Protein AF-A0A3D9AR03-F1 (afdb_monomer_lite)

Foldseek 3Di:
DAAPPPRDDDDCDPVNLCCCCPPVVDDSPDDDNHHPVVVVVVVVVVVLVVLCVVQVVDDLQPGDLVSLVSQLVSCVVVVVVVSNVVSVVSSVVVVD

pLDDT: mean 94.58, std 3.12, range [71.94, 96.94]

Structure (mmCIF, N/CA/C/O backbone):
data_AF-A0A3D9AR03-F1
#
_entry.id   AF-A0A3D9AR03-F1
#
loop_
_atom_site.group_PDB
_atom_site.id
_atom_site.type_symbol
_atom_site.label_atom_id
_atom_site.label_alt_id
_atom_site.label_comp_id
_atom_site.label_asym_id
_atom_site.label_entity_id
_atom_site.label_seq_id
_atom_site.pdbx_PDB_ins_code
_atom_site.Cartn_x
_atom_site.Cartn_y
_atom_site.Cartn_z
_atom_site.occupancy
_atom_site.B_iso_or_equiv
_atom_site.auth_seq_id
_atom_site.auth_comp_id
_atom_site.auth_asym_id
_atom_site.auth_atom_id
_atom_site.pdbx_PDB_model_num
ATOM 1 N N . MET A 1 1 ? 10.650 -2.900 -23.661 1.00 88.06 1 MET A N 1
ATOM 2 C CA . MET A 1 1 ? 10.616 -3.982 -22.627 1.00 88.06 1 MET A CA 1
ATOM 3 C C . MET A 1 1 ? 9.183 -4.133 -22.136 1.00 88.06 1 MET A C 1
ATOM 5 O O . MET A 1 1 ? 8.531 -3.114 -21.992 1.00 88.06 1 MET A O 1
ATOM 9 N N . ASN A 1 2 ? 8.681 -5.332 -21.821 1.00 95.44 2 ASN A N 1
ATOM 10 C CA . ASN A 1 2 ? 7.274 -5.493 -21.408 1.00 95.44 2 ASN A CA 1
ATOM 11 C C . ASN A 1 2 ? 7.113 -5.643 -19.893 1.00 95.44 2 ASN A C 1
ATOM 13 O O . ASN A 1 2 ? 7.793 -6.447 -19.254 1.00 95.44 2 ASN A O 1
ATOM 17 N N . CYS A 1 3 ? 6.199 -4.868 -19.304 1.00 96.94 3 CYS A N 1
ATOM 18 C CA . CYS A 1 3 ? 5.908 -4.927 -17.873 1.00 96.94 3 CYS A CA 1
ATOM 19 C C . CYS A 1 3 ? 5.223 -6.250 -17.511 1.00 96.94 3 CYS A C 1
ATOM 21 O O . CYS A 1 3 ? 4.171 -6.575 -18.056 1.00 96.94 3 CYS A O 1
ATOM 23 N N . LYS A 1 4 ? 5.736 -6.988 -16.517 1.00 96.62 4 LYS A N 1
ATOM 24 C CA . LYS A 1 4 ? 5.110 -8.257 -16.103 1.00 96.62 4 LYS A CA 1
ATOM 25 C C . LYS A 1 4 ? 3.692 -8.103 -15.521 1.00 96.62 4 LYS A C 1
ATOM 27 O O . LYS A 1 4 ? 2.917 -9.045 -15.673 1.00 96.62 4 LYS A O 1
ATOM 32 N N . LYS A 1 5 ? 3.367 -6.945 -14.913 1.00 95.38 5 LYS A N 1
ATOM 33 C CA . LYS A 1 5 ? 2.064 -6.637 -14.269 1.00 95.38 5 LYS A CA 1
ATOM 34 C C . LYS A 1 5 ? 1.037 -6.179 -15.311 1.00 95.38 5 LYS A C 1
ATOM 36 O O . LYS A 1 5 ? 0.108 -6.912 -15.607 1.00 95.38 5 LYS A O 1
ATOM 41 N N . CYS A 1 6 ? 1.243 -5.011 -15.923 1.00 96.38 6 CYS A N 1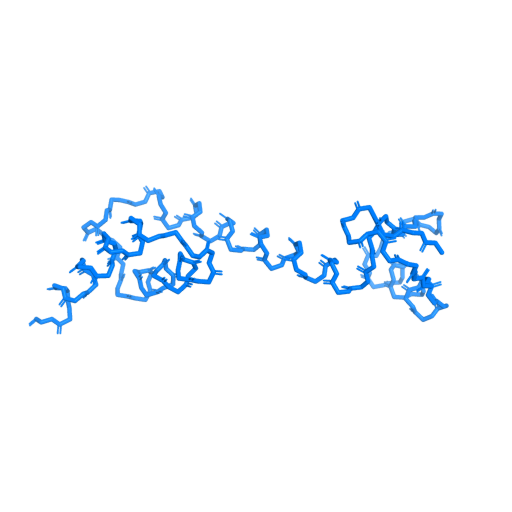
ATOM 42 C CA . CYS A 1 6 ? 0.266 -4.413 -16.842 1.00 96.38 6 CYS A CA 1
ATOM 43 C C . CYS A 1 6 ? 0.446 -4.785 -18.323 1.00 96.38 6 CYS A C 1
ATOM 45 O O . CYS A 1 6 ? -0.307 -4.294 -19.155 1.00 96.38 6 CYS A O 1
ATOM 47 N N . LYS A 1 7 ? 1.463 -5.589 -18.671 1.00 96.75 7 LYS A N 1
ATOM 48 C CA . LYS A 1 7 ? 1.797 -6.038 -20.041 1.00 96.75 7 LYS A CA 1
ATOM 49 C C . LYS A 1 7 ? 2.144 -4.939 -21.052 1.00 96.75 7 LYS A C 1
ATOM 51 O O . LYS A 1 7 ? 2.558 -5.263 -22.157 1.00 96.75 7 LYS A O 1
ATOM 56 N N . LYS A 1 8 ? 2.066 -3.663 -20.666 1.00 96.50 8 LYS A N 1
ATOM 57 C CA . LYS A 1 8 ? 2.464 -2.529 -21.505 1.00 96.50 8 LYS A CA 1
ATOM 58 C C . LYS A 1 8 ? 3.970 -2.515 -21.741 1.00 96.50 8 LYS A C 1
ATOM 60 O O . LYS A 1 8 ? 4.756 -2.846 -20.840 1.00 96.50 8 LYS A O 1
ATOM 65 N N . GLU A 1 9 ? 4.350 -2.077 -22.933 1.00 96.69 9 GLU A N 1
ATOM 66 C CA . GLU A 1 9 ? 5.736 -1.765 -23.234 1.00 96.69 9 GLU A CA 1
ATOM 67 C C . GLU A 1 9 ? 6.194 -0.534 -22.440 1.00 96.69 9 GLU A C 1
ATOM 69 O O . GLU A 1 9 ? 5.440 0.410 -22.201 1.00 96.69 9 GLU A O 1
ATOM 74 N N . PHE A 1 10 ? 7.442 -0.568 -21.989 1.00 96.62 10 PHE A N 1
ATOM 75 C CA . PHE A 1 10 ? 8.114 0.544 -21.348 1.00 96.62 10 PHE A CA 1
ATOM 76 C C . PHE A 1 10 ? 9.615 0.532 -21.654 1.00 96.62 10 PHE A C 1
ATOM 78 O O . PHE A 1 10 ? 10.210 -0.499 -22.004 1.00 96.62 10 PHE A O 1
ATOM 85 N N . THR A 1 11 ? 10.224 1.695 -21.452 1.00 95.56 11 THR A N 1
ATOM 86 C CA . THR A 1 11 ? 11.654 1.929 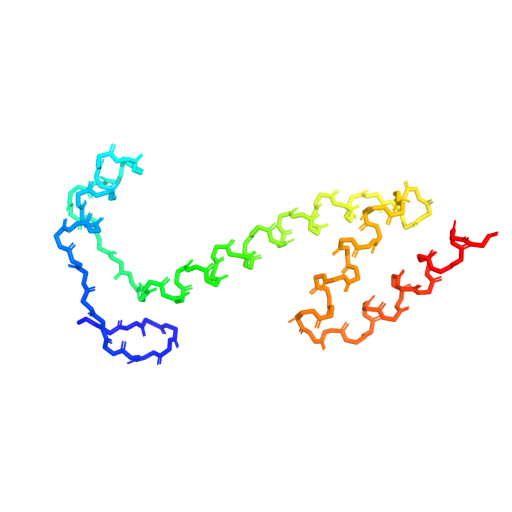-21.641 1.00 95.56 11 THR A CA 1
ATOM 87 C C . THR A 1 11 ? 12.310 2.155 -20.290 1.00 95.56 11 THR A C 1
ATOM 89 O O . THR A 1 11 ? 11.795 2.909 -19.471 1.00 95.56 11 THR A O 1
ATOM 92 N N . PHE A 1 12 ? 13.447 1.498 -20.060 1.00 94.06 12 PHE A N 1
ATOM 93 C CA . PHE A 1 12 ? 14.302 1.762 -18.907 1.00 94.06 12 PHE A CA 1
ATOM 94 C C . PHE A 1 12 ? 15.364 2.786 -19.307 1.00 94.06 12 PHE A C 1
ATOM 96 O O . PHE A 1 12 ? 16.326 2.442 -20.008 1.00 94.06 12 PHE A O 1
ATOM 103 N N . THR A 1 13 ? 15.151 4.047 -18.924 1.00 93.94 13 THR A N 1
ATOM 104 C CA . THR A 1 13 ? 15.955 5.167 -19.435 1.00 93.94 13 THR A CA 1
ATOM 105 C C . THR A 1 13 ? 17.364 5.190 -18.839 1.00 93.94 13 THR A C 1
ATOM 107 O O . THR A 1 13 ? 17.670 4.506 -17.856 1.00 93.94 13 THR A O 1
ATOM 110 N N . LYS A 1 14 ? 18.260 5.975 -19.446 1.00 94.12 14 LYS A N 1
ATOM 111 C CA . LYS A 1 14 ? 19.636 6.141 -18.956 1.00 94.12 14 LYS A CA 1
ATOM 112 C C . LYS A 1 14 ? 19.657 6.783 -17.564 1.00 94.12 14 LYS A C 1
ATOM 114 O O . LYS A 1 14 ? 20.453 6.380 -16.720 1.00 94.12 14 LYS A O 1
ATOM 119 N N . GLU A 1 15 ? 18.762 7.730 -17.316 1.00 94.69 15 GLU A N 1
ATOM 120 C CA . GLU A 1 15 ? 18.602 8.434 -16.043 1.00 94.69 15 GLU A CA 1
ATOM 121 C C . GLU A 1 15 ? 18.139 7.463 -14.955 1.00 94.69 15 GLU A C 1
ATOM 123 O O . GLU A 1 15 ? 18.709 7.437 -13.864 1.00 94.69 15 GLU A O 1
ATOM 128 N N . GLU A 1 16 ? 17.168 6.595 -15.265 1.00 93.44 16 GLU A N 1
ATOM 129 C CA . GLU A 1 16 ? 16.724 5.565 -14.327 1.00 93.44 16 GLU A CA 1
ATOM 130 C C . GLU A 1 16 ? 17.833 4.549 -14.025 1.00 93.44 16 GLU A C 1
ATOM 132 O O . GLU A 1 16 ? 18.018 4.184 -12.865 1.00 93.44 16 GLU A O 1
ATOM 137 N N . LYS A 1 17 ? 18.602 4.122 -15.036 1.00 94.00 17 LYS A N 1
ATOM 138 C CA . LYS A 1 17 ? 19.774 3.247 -14.850 1.00 94.00 17 LYS A CA 1
ATOM 139 C C . LYS A 1 17 ? 20.804 3.880 -13.918 1.00 94.00 17 LYS A C 1
ATOM 141 O O . LYS A 1 17 ? 21.261 3.222 -12.983 1.00 94.00 17 LYS A O 1
ATOM 146 N N . LYS A 1 18 ? 21.132 5.157 -14.144 1.00 95.25 18 LYS A N 1
ATOM 147 C CA . LYS A 1 18 ? 22.061 5.924 -13.305 1.00 95.25 18 LYS A CA 1
ATOM 148 C C . LYS A 1 18 ? 21.562 5.993 -11.863 1.00 95.25 18 LYS A C 1
ATOM 150 O O . LYS A 1 18 ? 22.300 5.640 -10.953 1.00 95.25 18 LYS A O 1
ATOM 155 N N . PHE A 1 19 ? 20.292 6.341 -11.654 1.00 94.75 19 PHE A N 1
ATOM 156 C CA . PHE A 1 19 ? 19.685 6.394 -10.322 1.00 94.75 19 PHE A CA 1
ATOM 157 C C . PHE A 1 19 ? 19.690 5.031 -9.609 1.00 94.75 19 PHE A C 1
ATOM 159 O O . PHE A 1 19 ? 20.004 4.943 -8.421 1.00 94.75 19 PHE A O 1
ATOM 166 N N . TRP A 1 20 ? 19.372 3.947 -10.322 1.00 95.62 20 TRP A N 1
ATOM 167 C CA . TRP A 1 20 ? 19.391 2.598 -9.752 1.00 95.62 20 TRP A CA 1
ATOM 168 C C . TRP A 1 20 ? 20.785 2.193 -9.279 1.00 95.62 20 TRP A C 1
ATOM 170 O O . TRP A 1 20 ? 20.917 1.641 -8.189 1.00 95.62 20 TRP A O 1
ATOM 180 N N . TYR A 1 21 ? 21.809 2.481 -10.078 1.00 95.06 21 TYR A N 1
ATOM 181 C CA . TYR A 1 21 ? 23.188 2.160 -9.737 1.00 95.06 21 TYR A CA 1
ATOM 182 C C . TYR A 1 21 ? 23.737 3.076 -8.634 1.00 95.06 21 TYR A C 1
ATOM 184 O O . TYR A 1 21 ? 24.222 2.607 -7.607 1.00 95.06 21 TYR A O 1
ATOM 192 N N . GLU A 1 22 ? 23.635 4.392 -8.808 1.00 96.38 22 GLU A N 1
ATOM 193 C CA . GLU A 1 22 ? 24.307 5.356 -7.936 1.00 96.38 22 GLU A CA 1
ATOM 194 C C . GLU A 1 22 ? 23.568 5.575 -6.616 1.00 96.38 22 GLU A C 1
ATOM 196 O O . GLU A 1 22 ? 24.211 5.634 -5.565 1.00 96.38 22 GLU A O 1
ATOM 201 N N . SER A 1 23 ? 22.237 5.677 -6.651 1.00 96.31 23 SER A N 1
ATOM 202 C CA . SER A 1 23 ? 21.424 6.021 -5.480 1.00 96.31 23 SER A CA 1
ATOM 203 C C . SER A 1 23 ? 20.881 4.783 -4.778 1.00 96.31 23 SER A C 1
ATOM 205 O O . SER A 1 23 ? 21.000 4.667 -3.563 1.00 96.31 23 SER A O 1
ATOM 207 N N . LEU A 1 24 ? 20.314 3.837 -5.534 1.00 93.94 24 LEU A N 1
ATOM 208 C CA . LEU A 1 24 ? 19.734 2.614 -4.960 1.00 93.94 24 LEU A CA 1
ATOM 209 C C . LEU A 1 24 ? 20.750 1.472 -4.798 1.00 93.94 24 LEU A C 1
ATOM 211 O O . LEU A 1 24 ? 20.401 0.440 -4.230 1.00 93.94 24 LEU A O 1
ATOM 215 N N . LYS A 1 25 ? 21.989 1.654 -5.282 1.00 95.81 25 LYS A N 1
ATOM 216 C CA . LYS A 1 25 ? 23.095 0.684 -5.186 1.00 95.81 25 LYS A CA 1
ATOM 217 C C . LYS A 1 25 ? 22.780 -0.690 -5.792 1.00 95.81 25 LYS A C 1
ATOM 219 O O . LYS A 1 25 ? 23.325 -1.707 -5.365 1.00 95.81 25 LYS A O 1
ATOM 224 N N . PHE A 1 26 ? 21.917 -0.740 -6.806 1.00 94.62 26 PHE A N 1
ATOM 225 C CA . PHE A 1 26 ? 21.713 -1.958 -7.588 1.00 94.62 26 PHE A CA 1
ATOM 226 C C . PHE A 1 26 ? 22.936 -2.271 -8.457 1.00 94.62 26 PHE A C 1
ATOM 228 O O . PHE A 1 26 ? 23.670 -1.374 -8.865 1.00 94.62 26 PHE A O 1
ATOM 235 N N . ARG A 1 27 ? 23.127 -3.552 -8.799 1.00 94.44 27 ARG A N 1
ATOM 236 C CA . ARG A 1 27 ? 24.168 -3.970 -9.754 1.00 94.44 27 ARG A CA 1
ATOM 237 C C . ARG A 1 27 ? 23.902 -3.362 -11.131 1.00 94.44 27 ARG A C 1
ATOM 239 O O . ARG A 1 27 ? 22.738 -3.228 -11.514 1.00 94.44 27 ARG A O 1
ATOM 246 N N . LYS A 1 28 ? 24.954 -3.047 -11.887 1.00 89.50 28 LYS A N 1
ATOM 247 C CA . LYS A 1 28 ? 24.868 -2.390 -13.205 1.00 89.50 28 LYS A CA 1
ATOM 248 C C . LYS A 1 28 ? 24.047 -3.197 -14.222 1.00 89.50 28 LYS A C 1
ATOM 250 O O . LYS A 1 28 ? 23.407 -2.616 -15.092 1.00 89.50 28 LYS A O 1
ATOM 255 N N . GLU A 1 29 ? 24.025 -4.518 -14.079 1.00 91.44 29 GLU A N 1
ATOM 256 C CA . GLU A 1 29 ? 23.301 -5.461 -14.938 1.00 91.44 29 GLU A CA 1
ATOM 257 C C . GLU A 1 29 ? 21.815 -5.586 -14.553 1.00 91.44 29 GLU A C 1
ATOM 259 O O . GLU A 1 29 ? 21.039 -6.245 -15.245 1.00 91.44 29 GLU A O 1
ATOM 264 N N . SER A 1 30 ? 21.396 -4.965 -13.443 1.00 93.94 30 SER A N 1
ATOM 265 C CA . SER A 1 30 ? 20.015 -5.031 -12.962 1.00 93.94 30 SER A CA 1
ATOM 266 C C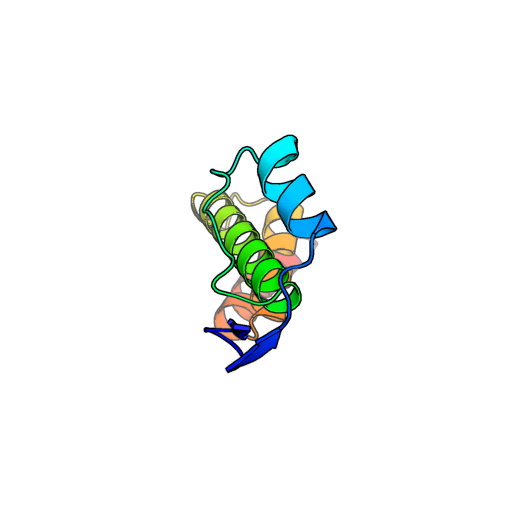 . SER A 1 30 ? 19.076 -4.325 -13.932 1.00 93.94 30 SER A C 1
ATOM 268 O O . SER A 1 30 ? 19.316 -3.190 -14.347 1.00 93.94 30 SER A O 1
ATOM 270 N N . THR A 1 31 ? 17.951 -4.966 -14.241 1.00 93.25 31 THR A N 1
ATOM 271 C CA . THR A 1 31 ? 16.917 -4.395 -15.107 1.00 93.25 31 THR A CA 1
ATOM 272 C C . THR A 1 31 ? 15.533 -4.499 -14.464 1.00 93.25 31 THR A C 1
ATOM 274 O O . THR A 1 31 ? 15.247 -5.448 -13.726 1.00 93.25 31 THR A O 1
ATOM 277 N N . PRO A 1 32 ? 14.644 -3.519 -14.696 1.00 94.75 32 PRO A N 1
ATOM 278 C CA . PRO A 1 32 ? 13.288 -3.565 -14.180 1.00 94.75 32 PRO A CA 1
ATOM 279 C C . PRO A 1 32 ? 12.458 -4.616 -14.922 1.00 94.75 32 PRO A C 1
ATOM 281 O O . PRO A 1 32 ? 12.393 -4.633 -16.146 1.00 94.75 32 PRO A O 1
ATOM 284 N N . ILE A 1 33 ? 11.732 -5.437 -14.165 1.00 95.94 33 ILE A N 1
ATOM 285 C CA . ILE A 1 33 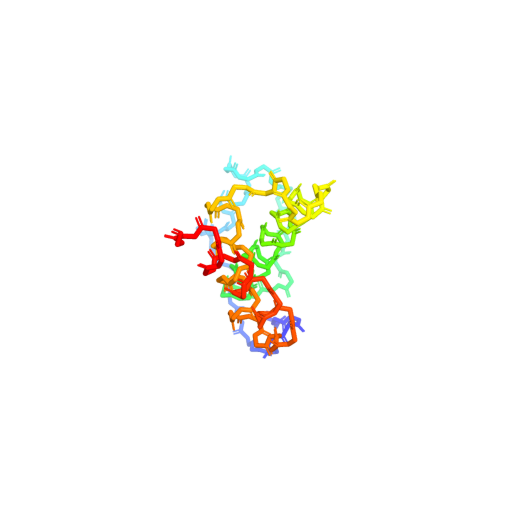? 10.715 -6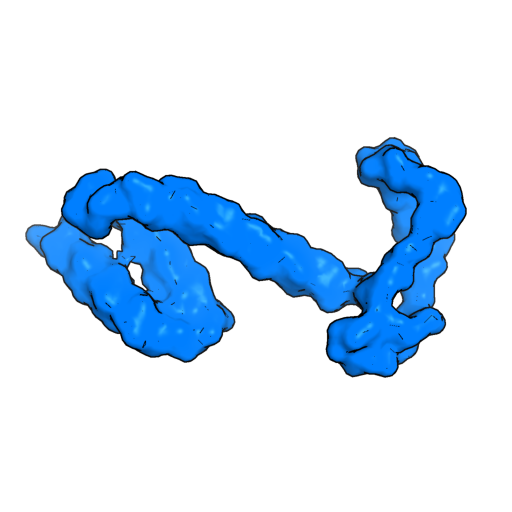.360 -14.702 1.00 95.94 33 ILE A CA 1
ATOM 286 C C . ILE A 1 33 ? 9.311 -5.725 -14.784 1.00 95.94 33 ILE A C 1
ATOM 288 O O . ILE A 1 33 ? 8.383 -6.303 -15.352 1.00 95.94 33 ILE A O 1
ATOM 292 N N . HIS A 1 34 ? 9.148 -4.530 -14.209 1.00 96.88 34 HIS A N 1
ATOM 293 C CA . HIS A 1 34 ? 7.907 -3.758 -14.186 1.00 96.88 34 HIS A CA 1
ATOM 294 C C . HIS A 1 34 ? 8.176 -2.311 -14.614 1.00 96.88 34 HIS A C 1
ATOM 296 O O . HIS A 1 34 ? 9.216 -1.739 -14.267 1.00 96.88 34 HIS A O 1
ATOM 302 N N . CYS A 1 35 ? 7.214 -1.697 -15.307 1.00 96.38 35 CYS A N 1
ATOM 303 C CA . CYS A 1 35 ? 7.278 -0.279 -15.655 1.00 96.38 35 CYS A CA 1
ATOM 304 C C . CYS A 1 35 ? 7.283 0.614 -14.401 1.00 96.38 35 CYS A C 1
ATOM 306 O O . CYS A 1 35 ? 6.991 0.161 -13.290 1.00 96.38 35 CYS A O 1
ATOM 308 N N . LEU A 1 36 ? 7.632 1.893 -14.567 1.00 94.19 36 LEU A N 1
ATOM 309 C CA . LEU A 1 36 ? 7.764 2.830 -13.449 1.00 94.19 36 LEU A CA 1
ATOM 310 C C . LEU A 1 36 ? 6.472 2.967 -12.626 1.00 94.19 36 LEU A C 1
ATOM 312 O O . LEU A 1 36 ? 6.548 2.932 -11.399 1.00 94.19 36 LEU A O 1
ATOM 316 N N . SER A 1 37 ? 5.307 3.076 -13.275 1.00 95.38 37 SER A N 1
ATOM 317 C CA . SER A 1 37 ? 4.013 3.166 -12.583 1.00 95.38 37 SER A CA 1
ATOM 318 C C . SER A 1 37 ? 3.738 1.917 -11.746 1.00 95.38 37 SER A C 1
ATOM 320 O O . SER A 1 37 ? 3.564 2.023 -10.536 1.00 95.38 37 SER A O 1
ATOM 322 N N . CYS A 1 38 ? 3.850 0.724 -12.337 1.00 96.75 38 CYS A N 1
ATOM 323 C CA . CYS A 1 38 ? 3.660 -0.525 -11.601 1.00 96.75 38 CYS A CA 1
ATOM 324 C C . CYS A 1 38 ? 4.686 -0.707 -10.473 1.00 96.75 38 CYS A C 1
ATOM 326 O O . CYS A 1 38 ? 4.341 -1.226 -9.419 1.00 96.75 38 CYS A O 1
ATOM 328 N N . ARG A 1 39 ? 5.945 -0.270 -10.640 1.00 95.31 39 ARG A N 1
ATOM 329 C CA . ARG A 1 39 ? 6.928 -0.291 -9.540 1.00 95.31 39 ARG A CA 1
ATOM 330 C C . ARG A 1 39 ? 6.525 0.626 -8.388 1.00 95.31 39 ARG A C 1
ATOM 332 O O . ARG A 1 39 ? 6.781 0.271 -7.241 1.00 95.31 39 ARG A O 1
ATOM 339 N N . LYS A 1 40 ? 5.939 1.794 -8.673 1.00 94.94 40 LYS A N 1
ATOM 340 C CA . LYS A 1 40 ? 5.424 2.709 -7.644 1.00 94.94 40 LYS A CA 1
ATOM 341 C C . LYS A 1 40 ? 4.243 2.086 -6.901 1.00 94.94 40 LYS A C 1
ATOM 343 O O . LYS A 1 40 ? 4.275 2.064 -5.677 1.00 94.94 40 LYS A O 1
ATOM 348 N N . GLU A 1 41 ? 3.284 1.510 -7.621 1.00 95.62 41 GLU A N 1
ATOM 349 C CA . GLU A 1 41 ? 2.147 0.789 -7.027 1.00 95.62 41 GLU A CA 1
ATOM 350 C C . GLU A 1 41 ? 2.611 -0.366 -6.138 1.00 95.62 41 GLU A C 1
ATOM 352 O O . GLU A 1 41 ? 2.274 -0.402 -4.964 1.00 95.62 41 GLU A O 1
ATOM 357 N N . ILE A 1 42 ? 3.480 -1.248 -6.646 1.00 95.56 42 ILE A N 1
ATOM 358 C CA . ILE A 1 42 ? 4.008 -2.384 -5.873 1.00 95.56 42 ILE A CA 1
ATOM 359 C C . ILE A 1 42 ? 4.733 -1.900 -4.609 1.00 95.56 42 ILE A C 1
ATOM 361 O O . ILE A 1 42 ? 4.655 -2.533 -3.559 1.00 95.56 42 ILE A O 1
ATOM 365 N N . ARG A 1 43 ? 5.470 -0.783 -4.683 1.00 95.56 43 ARG A N 1
ATOM 366 C CA . ARG A 1 43 ? 6.112 -0.191 -3.499 1.00 95.56 43 ARG A CA 1
ATOM 367 C C . ARG A 1 43 ? 5.084 0.353 -2.507 1.00 95.56 43 ARG A C 1
ATOM 369 O O . ARG A 1 43 ? 5.271 0.132 -1.314 1.00 95.56 43 ARG A O 1
ATOM 376 N N . LYS A 1 44 ? 4.023 1.016 -2.984 1.00 95.81 44 LYS A N 1
ATOM 377 C CA . LYS A 1 44 ? 2.909 1.495 -2.151 1.00 95.81 44 LYS A CA 1
ATOM 378 C C . LYS A 1 44 ? 2.230 0.322 -1.441 1.00 95.81 44 LYS A C 1
ATOM 380 O O . LYS A 1 44 ? 2.186 0.316 -0.218 1.00 95.81 44 LYS A O 1
ATOM 385 N N . GLU A 1 45 ? 1.832 -0.707 -2.185 1.00 95.25 45 GLU A N 1
ATOM 386 C CA . GLU A 1 45 ? 1.211 -1.928 -1.653 1.00 95.25 45 GLU A CA 1
ATOM 387 C C . GLU A 1 45 ? 2.107 -2.599 -0.596 1.00 95.25 45 GLU A C 1
ATOM 389 O O . GLU A 1 45 ? 1.634 -2.998 0.466 1.00 95.25 45 GLU A O 1
ATOM 394 N N . LYS A 1 46 ? 3.423 -2.701 -0.837 1.00 96.38 46 LYS A N 1
ATOM 395 C CA . LYS A 1 46 ? 4.372 -3.260 0.145 1.00 96.38 46 LYS A CA 1
ATOM 396 C C . LYS A 1 46 ? 4.476 -2.420 1.414 1.00 96.38 46 LYS A C 1
ATOM 398 O O . LYS A 1 46 ? 4.562 -2.985 2.502 1.00 96.38 46 LYS A O 1
ATOM 403 N N . LEU A 1 47 ? 4.495 -1.094 1.283 1.00 96.00 47 LEU A N 1
ATOM 404 C CA . LEU A 1 47 ? 4.517 -0.194 2.431 1.00 96.00 47 LEU A CA 1
ATOM 405 C C . LEU A 1 47 ? 3.234 -0.347 3.251 1.00 96.00 47 LEU A C 1
ATOM 407 O O . LEU A 1 47 ? 3.315 -0.547 4.456 1.00 96.00 47 LEU A O 1
ATOM 411 N N . GLN A 1 48 ? 2.075 -0.347 2.595 1.00 96.12 48 GLN A N 1
ATOM 412 C CA . GLN A 1 48 ? 0.780 -0.549 3.243 1.00 96.12 48 GLN A CA 1
ATOM 413 C C . GLN A 1 48 ? 0.709 -1.894 3.965 1.00 96.12 48 GLN A C 1
ATOM 415 O O . GLN A 1 48 ? 0.387 -1.929 5.144 1.00 96.12 48 GLN A O 1
ATOM 420 N N . ASN A 1 49 ? 1.113 -2.988 3.312 1.00 95.94 49 ASN A N 1
ATOM 421 C CA . ASN A 1 49 ? 1.199 -4.307 3.946 1.00 95.94 49 ASN A CA 1
ATOM 422 C C . ASN A 1 49 ? 2.097 -4.305 5.190 1.00 95.94 49 ASN A C 1
ATOM 424 O O . ASN A 1 49 ? 1.748 -4.904 6.206 1.00 95.94 49 ASN A O 1
ATOM 428 N N . LYS A 1 50 ? 3.249 -3.623 5.130 1.00 96.44 50 LYS A N 1
ATOM 429 C CA . LYS A 1 50 ? 4.143 -3.485 6.284 1.00 96.44 50 LYS A CA 1
ATOM 430 C C . LYS A 1 50 ? 3.443 -2.753 7.433 1.00 96.44 50 LYS A C 1
ATOM 432 O O . LYS A 1 50 ? 3.498 -3.234 8.559 1.00 96.44 50 LYS A O 1
ATOM 437 N N . ARG A 1 51 ? 2.758 -1.643 7.147 1.00 94.56 51 ARG A N 1
ATOM 438 C CA . ARG A 1 51 ? 2.032 -0.850 8.152 1.00 94.56 51 ARG A CA 1
ATOM 439 C C . ARG A 1 51 ? 0.861 -1.616 8.754 1.00 94.56 51 ARG A C 1
ATOM 441 O O . ARG A 1 51 ? 0.768 -1.693 9.973 1.00 94.56 51 ARG A O 1
ATOM 448 N N . LEU A 1 52 ? 0.057 -2.290 7.928 1.00 95.00 52 LEU A N 1
ATOM 449 C CA . LEU A 1 52 ? -0.968 -3.228 8.394 1.00 95.00 52 LEU A CA 1
ATOM 450 C C . LEU A 1 52 ? -0.353 -4.2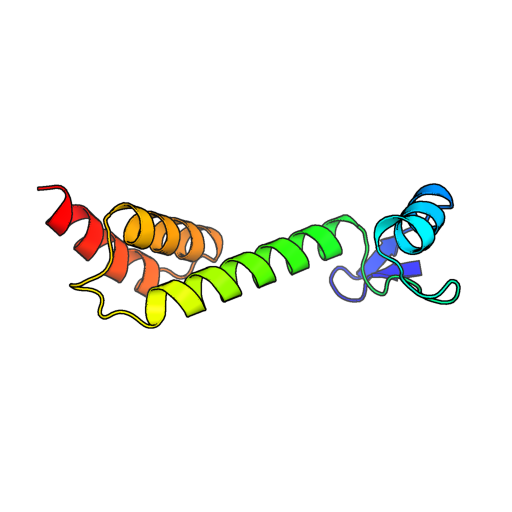60 9.344 1.00 95.00 52 LEU A C 1
ATOM 452 O O . LEU A 1 52 ? -0.828 -4.427 10.458 1.00 95.00 52 LEU A O 1
ATOM 456 N N . SER A 1 53 ? 0.735 -4.920 8.941 1.00 95.62 53 SER A N 1
ATOM 457 C CA . SER A 1 53 ? 1.386 -5.934 9.775 1.00 95.62 53 SER A CA 1
ATOM 458 C C . SER A 1 53 ? 1.957 -5.378 11.082 1.00 95.62 53 SER A C 1
ATOM 460 O O . SER A 1 53 ? 2.071 -6.137 12.039 1.00 95.62 53 SER A O 1
ATOM 462 N N . GLU A 1 54 ? 2.361 -4.110 11.136 1.00 95.31 54 GLU A N 1
ATOM 463 C CA . GLU A 1 54 ? 2.820 -3.455 12.364 1.00 95.31 54 GLU A CA 1
ATOM 464 C C . GLU A 1 54 ? 1.649 -3.167 13.307 1.00 95.31 54 GLU A C 1
ATOM 466 O O . GLU A 1 54 ? 1.722 -3.516 14.484 1.00 95.31 54 GLU A O 1
ATOM 471 N N . ILE A 1 55 ? 0.559 -2.600 12.782 1.00 94.81 55 ILE A N 1
ATOM 472 C CA . ILE A 1 55 ? -0.625 -2.221 13.563 1.00 94.81 55 ILE A CA 1
ATOM 473 C C . ILE A 1 55 ? -1.378 -3.463 14.055 1.00 94.81 55 ILE A C 1
ATOM 475 O O . ILE A 1 55 ? -1.728 -3.552 15.228 1.00 94.81 55 ILE A O 1
ATOM 479 N N . LEU A 1 56 ? -1.574 -4.462 13.189 1.00 94.38 56 LEU A N 1
ATOM 480 C CA . LEU A 1 56 ? -2.335 -5.686 13.480 1.00 94.38 56 LEU A CA 1
ATOM 481 C C . LEU A 1 56 ? -1.666 -6.617 14.506 1.00 94.38 56 LEU A C 1
ATOM 483 O O . LEU A 1 56 ? -2.246 -7.639 14.859 1.00 94.38 56 LEU A O 1
ATOM 487 N N . LYS A 1 57 ? -0.466 -6.284 14.997 1.00 94.69 57 LYS A N 1
ATOM 488 C CA . LYS A 1 57 ? 0.131 -6.947 16.169 1.00 94.69 57 LYS A CA 1
ATOM 489 C C . LYS A 1 57 ? -0.571 -6.578 17.473 1.00 94.69 57 LYS A C 1
ATOM 491 O O . LYS A 1 57 ? -0.404 -7.287 18.459 1.00 94.69 57 LYS A O 1
ATOM 496 N N . LYS A 1 58 ? -1.288 -5.454 17.492 1.00 92.69 58 LYS A N 1
ATOM 497 C CA . LYS A 1 58 ? -2.058 -4.980 18.638 1.00 92.69 58 LYS A CA 1
ATOM 498 C C . LYS A 1 58 ? -3.488 -5.485 18.536 1.00 92.69 58 LYS A C 1
ATOM 500 O O . LYS A 1 58 ? -4.031 -5.604 17.435 1.00 92.69 58 LYS A O 1
ATOM 505 N N . ASP A 1 59 ? -4.126 -5.694 19.679 1.00 91.94 59 ASP A N 1
ATOM 506 C CA . ASP A 1 59 ? -5.569 -5.868 19.703 1.00 91.94 59 ASP A CA 1
ATOM 507 C C . ASP A 1 59 ? -6.266 -4.572 19.291 1.00 91.94 59 ASP A C 1
ATOM 509 O O . ASP A 1 59 ? -5.813 -3.462 19.577 1.00 91.94 59 ASP A O 1
ATOM 513 N N . SER A 1 60 ? -7.420 -4.695 18.635 1.00 86.00 60 SER A N 1
ATOM 514 C CA . SER A 1 60 ? -8.151 -3.537 18.104 1.00 86.00 60 SER A CA 1
ATOM 515 C C . SER A 1 60 ? -8.609 -2.544 19.179 1.00 86.00 60 SER A C 1
ATOM 517 O O . SER A 1 60 ? -8.950 -1.406 18.865 1.00 86.00 60 SER A O 1
ATOM 519 N N . LYS A 1 61 ? -8.629 -2.966 20.449 1.00 87.88 61 LYS A N 1
ATOM 520 C CA . LYS A 1 61 ? -8.932 -2.114 21.607 1.00 87.88 61 LYS A CA 1
ATOM 521 C C . LYS A 1 61 ? -7.758 -1.204 21.980 1.00 87.88 61 LYS A C 1
ATOM 523 O O . LYS A 1 61 ? -7.995 -0.082 22.425 1.00 87.88 61 LYS A O 1
ATOM 528 N N . ASP A 1 62 ? -6.531 -1.638 21.712 1.00 91.75 62 ASP A N 1
ATOM 529 C CA . ASP A 1 62 ? -5.294 -0.959 22.116 1.00 91.75 62 ASP A CA 1
ATOM 530 C C . ASP A 1 62 ? -4.707 -0.074 21.005 1.00 91.75 62 ASP A C 1
ATOM 532 O O . ASP A 1 62 ? -3.788 0.707 21.247 1.00 91.75 62 ASP A O 1
ATOM 536 N N . MET A 1 63 ? -5.244 -0.164 19.784 1.00 93.25 63 MET A N 1
ATOM 537 C CA . MET A 1 63 ? -4.847 0.687 18.655 1.00 93.25 63 MET A CA 1
ATOM 538 C C . MET A 1 63 ? -5.204 2.156 18.904 1.00 93.25 63 MET A C 1
ATOM 540 O O . MET A 1 63 ? -6.285 2.454 19.424 1.00 93.25 63 MET A O 1
ATOM 544 N N . THR A 1 64 ? -4.341 3.087 18.501 1.00 95.00 64 THR A N 1
ATOM 545 C CA . THR A 1 64 ? -4.660 4.524 18.580 1.00 95.00 64 THR A CA 1
ATOM 546 C C . THR A 1 64 ? -5.671 4.939 17.506 1.00 95.00 64 THR A C 1
ATOM 548 O O . THR A 1 64 ? -5.975 4.179 16.582 1.00 95.00 64 THR A O 1
ATOM 551 N N . ILE A 1 65 ? -6.218 6.153 17.623 1.00 94.12 65 ILE A N 1
ATOM 552 C CA . ILE A 1 65 ? -7.135 6.715 16.619 1.00 94.12 65 ILE A CA 1
ATOM 553 C C . ILE A 1 65 ? -6.424 6.835 15.265 1.00 94.12 65 ILE A C 1
ATOM 555 O O . ILE A 1 65 ? -7.000 6.491 14.237 1.00 94.12 65 ILE A O 1
ATOM 559 N N . GLU A 1 66 ? -5.160 7.258 15.266 1.00 94.88 66 GLU A N 1
ATOM 560 C CA . GLU A 1 66 ? -4.334 7.397 14.064 1.00 94.88 66 GLU A CA 1
ATOM 561 C C . GLU A 1 66 ? -4.085 6.041 13.398 1.00 94.88 66 GLU A C 1
ATOM 563 O O . GLU A 1 66 ? -4.211 5.921 12.182 1.00 94.88 66 GLU A O 1
ATOM 568 N N . GLU A 1 67 ? -3.792 5.003 14.186 1.00 95.31 67 GLU A N 1
ATOM 569 C CA . GLU A 1 67 ? -3.589 3.645 13.671 1.00 95.31 67 GLU A CA 1
ATOM 570 C C . GLU A 1 67 ? -4.874 3.077 13.060 1.00 95.31 67 GLU A C 1
ATOM 572 O O . GLU A 1 67 ? -4.849 2.503 11.972 1.00 95.31 67 GLU A O 1
ATOM 577 N N . LEU A 1 68 ? -6.016 3.276 13.723 1.00 95.44 68 LEU A N 1
ATOM 578 C CA . LEU A 1 68 ? -7.319 2.874 13.194 1.00 95.44 68 LEU A CA 1
ATOM 579 C C . LEU A 1 68 ? -7.672 3.636 11.912 1.00 95.44 68 LEU A C 1
ATOM 581 O O . LEU A 1 68 ? -8.201 3.036 10.977 1.00 95.44 68 LEU A O 1
ATOM 585 N N . TYR A 1 69 ? -7.357 4.929 11.842 1.00 95.81 69 TYR A N 1
ATOM 586 C CA . TYR A 1 69 ? -7.543 5.728 10.634 1.00 95.81 69 TYR A CA 1
ATOM 587 C C . TYR A 1 69 ? -6.671 5.215 9.479 1.00 95.81 69 TYR A C 1
ATOM 589 O O . TYR A 1 69 ? -7.185 5.010 8.379 1.00 95.81 69 TYR A O 1
ATOM 597 N N . GLU A 1 70 ? -5.391 4.916 9.734 1.00 96.06 70 GLU A N 1
ATOM 598 C CA . GLU A 1 70 ? -4.478 4.337 8.737 1.00 96.06 70 GLU A CA 1
ATOM 599 C C . GLU A 1 70 ? -5.008 2.984 8.219 1.00 96.06 70 GLU A C 1
ATOM 601 O O . GLU A 1 70 ? -5.036 2.761 7.007 1.00 96.06 70 GLU A O 1
ATOM 606 N N . LEU A 1 71 ? -5.521 2.109 9.099 1.00 95.50 71 LEU A N 1
ATOM 607 C CA . LEU A 1 71 ? -6.160 0.849 8.689 1.00 95.50 71 LEU A CA 1
ATOM 608 C C . LEU A 1 71 ? -7.373 1.081 7.781 1.00 95.50 71 LEU A C 1
ATOM 610 O O . LEU A 1 71 ? -7.495 0.434 6.741 1.00 95.50 71 LEU A O 1
ATOM 614 N N . VAL A 1 72 ? -8.276 1.981 8.179 1.00 96.50 72 VAL A N 1
ATOM 615 C CA . VAL A 1 72 ? -9.499 2.284 7.423 1.00 96.50 72 VAL A CA 1
ATOM 616 C C . VAL A 1 72 ? -9.151 2.798 6.031 1.00 96.50 72 VAL A C 1
ATOM 618 O O . VAL A 1 72 ? -9.697 2.287 5.058 1.00 96.50 72 VAL A O 1
ATOM 621 N N . GLN A 1 73 ? -8.205 3.734 5.923 1.00 96.50 73 GLN A N 1
ATOM 622 C CA . GLN A 1 73 ? -7.763 4.255 4.630 1.00 96.50 73 GLN A CA 1
ATOM 623 C C . GLN A 1 73 ? -7.157 3.165 3.740 1.00 96.50 73 GLN A C 1
ATOM 625 O O . GLN A 1 73 ? -7.483 3.095 2.559 1.00 96.50 73 GLN A O 1
ATOM 630 N N . ILE A 1 74 ? -6.301 2.293 4.286 1.00 96.25 74 ILE A N 1
ATOM 631 C CA . ILE A 1 74 ? -5.692 1.211 3.498 1.00 96.25 74 ILE A CA 1
ATOM 632 C C . ILE A 1 74 ? -6.761 0.234 2.989 1.00 96.25 74 ILE A C 1
ATOM 634 O O . ILE A 1 74 ? -6.737 -0.137 1.817 1.00 96.25 74 ILE A O 1
ATOM 638 N N . TYR A 1 75 ? -7.704 -0.181 3.840 1.00 96.62 75 TYR A N 1
ATOM 639 C CA . TYR A 1 75 ? -8.755 -1.116 3.427 1.00 96.62 75 TYR A CA 1
ATOM 640 C C . TYR A 1 75 ? -9.776 -0.500 2.466 1.00 96.62 75 TYR A C 1
ATOM 642 O O . TYR A 1 75 ? -10.310 -1.231 1.633 1.00 96.62 75 TYR A O 1
ATOM 650 N N . ASP A 1 76 ? -10.023 0.808 2.557 1.00 96.38 76 ASP A N 1
ATOM 651 C CA . ASP A 1 76 ? -10.834 1.550 1.588 1.00 96.38 76 ASP A CA 1
ATOM 652 C C . ASP A 1 76 ? -10.151 1.589 0.216 1.00 96.38 76 ASP A C 1
ATOM 654 O O . ASP A 1 76 ? -10.738 1.181 -0.783 1.00 96.38 76 ASP A O 1
ATOM 658 N N . GLU A 1 77 ? -8.864 1.957 0.173 1.00 94.69 77 GLU A N 1
ATOM 659 C CA . GLU A 1 77 ? -8.081 1.978 -1.069 1.00 94.69 77 GLU A CA 1
ATOM 660 C C . GLU A 1 77 ? -7.977 0.604 -1.750 1.00 94.69 77 GLU A C 1
ATOM 662 O O . GLU A 1 77 ? -7.801 0.529 -2.965 1.00 94.69 77 GLU A O 1
ATOM 667 N N . TRP A 1 78 ? -8.029 -0.484 -0.978 1.00 94.81 78 TRP A N 1
ATOM 668 C CA . TRP A 1 78 ? -8.007 -1.857 -1.495 1.00 94.81 78 TRP A CA 1
ATOM 669 C C . TRP A 1 78 ? -9.406 -2.420 -1.778 1.00 94.81 78 TRP A C 1
ATOM 671 O O . TRP A 1 78 ? -9.521 -3.579 -2.173 1.00 94.81 78 TRP A O 1
ATOM 681 N N . GLU A 1 79 ? -10.459 -1.632 -1.550 1.00 95.62 79 GLU A N 1
ATOM 682 C CA . GLU A 1 79 ? -11.865 -2.009 -1.721 1.00 95.62 79 GLU A CA 1
ATOM 683 C C . GLU A 1 79 ? -12.299 -3.230 -0.872 1.00 95.62 79 GLU A C 1
ATOM 685 O O . GLU A 1 79 ? -13.236 -3.960 -1.211 1.00 95.62 79 GLU A O 1
ATOM 690 N N . ILE A 1 80 ? -11.659 -3.449 0.285 1.00 95.81 80 ILE A N 1
ATOM 691 C CA . ILE A 1 80 ? -11.963 -4.558 1.208 1.00 95.81 80 ILE A CA 1
ATOM 692 C C . ILE A 1 80 ? -13.019 -4.118 2.229 1.00 95.81 80 ILE A C 1
ATOM 694 O O . ILE A 1 80 ? -12.719 -3.719 3.361 1.00 95.81 80 ILE A O 1
ATOM 698 N N . LYS A 1 81 ? -14.290 -4.239 1.833 1.00 94.94 81 LYS A N 1
ATOM 699 C CA . LYS A 1 81 ? -15.448 -3.714 2.581 1.00 94.94 81 LYS A CA 1
ATOM 700 C C . LYS A 1 81 ? -15.592 -4.258 4.004 1.00 94.94 81 LYS A C 1
ATOM 702 O O . LYS A 1 81 ? -15.889 -3.491 4.917 1.00 94.94 81 LYS A O 1
ATOM 707 N N . ASP A 1 82 ? -15.364 -5.551 4.224 1.00 96.50 82 ASP A N 1
ATOM 708 C CA . ASP A 1 82 ? -15.576 -6.165 5.545 1.00 96.50 82 ASP A CA 1
ATOM 709 C C . ASP A 1 82 ? -14.619 -5.600 6.599 1.00 96.50 82 ASP A C 1
ATOM 711 O O . ASP A 1 82 ? -15.025 -5.229 7.703 1.00 96.50 82 ASP A O 1
ATOM 715 N N . LYS A 1 83 ? -13.336 -5.491 6.238 1.00 94.94 83 LYS A N 1
ATOM 716 C CA . LYS A 1 83 ? -12.301 -4.941 7.118 1.00 94.94 83 LYS A CA 1
ATOM 717 C C . LYS A 1 83 ? -12.475 -3.441 7.303 1.00 94.94 83 LYS A C 1
ATOM 719 O O . LYS A 1 83 ? -12.388 -2.974 8.438 1.00 94.94 83 LYS A O 1
ATOM 724 N N . PHE A 1 84 ? -12.795 -2.716 6.231 1.00 96.81 84 PHE A N 1
ATOM 725 C CA . PHE A 1 84 ? -13.147 -1.302 6.305 1.00 96.81 84 PHE A CA 1
ATOM 726 C C . PHE A 1 84 ? -14.263 -1.059 7.331 1.00 96.81 84 PHE A C 1
ATOM 728 O O . PHE A 1 84 ? -14.071 -0.306 8.283 1.00 96.81 84 PHE A O 1
ATOM 735 N N . ASN A 1 85 ? -15.400 -1.750 7.198 1.00 96.50 85 ASN A N 1
ATOM 736 C CA . ASN A 1 85 ? -16.549 -1.574 8.088 1.00 96.50 85 ASN A CA 1
ATOM 737 C C . ASN A 1 85 ? -16.205 -1.900 9.547 1.00 96.50 85 ASN A C 1
ATOM 739 O O . ASN A 1 85 ? -16.612 -1.172 10.456 1.00 96.50 85 ASN A O 1
ATOM 743 N N . PHE A 1 86 ? -15.431 -2.966 9.772 1.00 95.94 86 PHE A N 1
ATOM 744 C CA . PHE A 1 86 ? -14.990 -3.372 11.104 1.00 95.94 86 PHE A CA 1
ATOM 745 C C . PHE A 1 86 ? -14.155 -2.285 11.795 1.00 95.94 86 PHE A C 1
ATOM 747 O O . PHE A 1 86 ? -14.533 -1.819 12.871 1.00 95.94 86 PHE A O 1
ATOM 754 N N . TYR A 1 87 ? -13.055 -1.840 11.179 1.00 95.81 87 TYR A N 1
ATOM 755 C CA . TYR A 1 87 ? -12.173 -0.845 11.799 1.00 95.81 87 TYR A CA 1
ATOM 756 C C . TYR A 1 87 ? -12.805 0.549 11.846 1.00 95.81 87 TYR A C 1
ATOM 758 O O . TYR A 1 87 ? -12.618 1.260 12.829 1.00 95.81 87 TYR A O 1
ATOM 766 N N . ASN A 1 88 ? -13.631 0.913 10.861 1.00 95.94 88 ASN A N 1
ATOM 767 C CA . ASN A 1 88 ? -14.349 2.188 10.851 1.00 95.94 88 ASN A CA 1
ATOM 768 C C . ASN A 1 88 ? -15.362 2.281 12.004 1.00 95.94 88 ASN A C 1
ATOM 770 O O . ASN A 1 88 ? -15.503 3.330 12.628 1.00 95.94 88 ASN A O 1
ATOM 774 N N . LYS A 1 89 ? -16.036 1.175 12.349 1.00 96.44 89 LYS A N 1
ATOM 775 C CA . LYS A 1 89 ? -16.915 1.130 13.527 1.00 96.44 89 LYS A CA 1
ATOM 776 C C . LYS A 1 89 ? -16.136 1.384 14.822 1.00 96.44 89 LYS A C 1
ATOM 778 O O . LYS A 1 89 ? -16.608 2.135 15.670 1.00 96.44 89 LYS A O 1
ATOM 783 N N . ILE A 1 90 ? -14.960 0.772 14.966 1.00 95.25 90 ILE A N 1
ATOM 784 C CA . ILE A 1 90 ? -14.105 0.932 16.154 1.00 95.25 90 ILE A CA 1
ATOM 785 C C . ILE A 1 90 ? -13.555 2.358 16.235 1.00 95.25 90 ILE A C 1
ATOM 787 O O . ILE A 1 90 ? -13.601 2.966 17.301 1.00 95.25 90 ILE A O 1
ATOM 791 N N . LEU A 1 91 ? -13.100 2.910 15.107 1.00 95.25 91 LEU A N 1
ATOM 792 C CA . LEU A 1 91 ? -12.631 4.289 15.002 1.00 95.25 91 LEU A CA 1
ATOM 793 C C . LEU A 1 91 ? -13.703 5.278 15.472 1.00 95.25 91 LEU A C 1
ATOM 795 O O . LEU A 1 91 ? -13.446 6.072 16.371 1.00 95.25 91 LEU A O 1
ATOM 799 N N . LYS A 1 92 ? -14.923 5.172 14.929 1.00 94.75 92 LYS A N 1
ATOM 800 C CA . LYS A 1 92 ? -16.052 6.031 15.320 1.00 94.75 92 LYS A CA 1
ATOM 801 C C . LYS A 1 92 ? -16.398 5.900 16.802 1.00 94.75 92 LYS A C 1
ATOM 803 O O . LYS A 1 92 ? -16.716 6.894 17.437 1.00 94.75 92 LYS A O 1
ATOM 808 N N . ALA A 1 93 ? -16.319 4.692 17.359 1.00 93.38 93 ALA A N 1
ATOM 809 C CA . ALA A 1 93 ? -16.578 4.466 18.778 1.00 93.38 93 ALA A CA 1
ATOM 810 C C . ALA A 1 93 ? -15.515 5.088 19.700 1.00 93.38 93 ALA A C 1
ATOM 812 O O . ALA A 1 93 ? -15.846 5.413 20.830 1.00 93.38 93 ALA A O 1
ATOM 813 N N . LYS A 1 94 ? -14.265 5.251 19.241 1.00 90.69 94 LYS A N 1
ATOM 814 C CA . LYS A 1 94 ? -13.189 5.922 19.999 1.00 90.69 94 LYS A CA 1
ATOM 815 C C . LYS A 1 94 ? -13.182 7.448 19.867 1.00 90.69 94 LYS A C 1
ATOM 817 O O . LYS A 1 94 ? -12.495 8.107 20.638 1.00 90.69 94 LYS A O 1
ATOM 822 N N . GLN A 1 95 ? -13.856 7.988 18.854 1.00 87.06 95 GLN A N 1
ATOM 823 C CA . GLN A 1 95 ? -13.953 9.432 18.612 1.00 87.06 95 GLN A CA 1
ATOM 824 C C . GLN A 1 95 ? -15.116 10.094 19.364 1.00 87.06 95 GLN A C 1
ATOM 826 O O . GLN A 1 95 ? -15.139 11.320 19.459 1.00 87.06 95 GLN A O 1
ATOM 831 N N . ASN A 1 96 ? -16.058 9.291 19.863 1.00 71.94 96 ASN A N 1
ATOM 832 C CA . ASN A 1 96 ? -17.160 9.714 20.728 1.00 71.94 96 ASN A CA 1
ATOM 833 C C . ASN A 1 96 ? -16.766 9.587 22.199 1.00 71.94 96 ASN A C 1
ATOM 835 O O . ASN A 1 96 ? -17.237 10.430 22.989 1.00 71.94 96 ASN A O 1
#

Sequence (96 aa):
MNCKKCKKEFTFTKEEKKFWYESLKFRKESTPIHCLSCRKEIRKEKLQNKRLSEILKKDSKDMTIEELYELVQIYDEWEIKDKFNFYNKILKAKQN

Radius of gyration: 18.59 Å; chains: 1; bounding box: 42×18×45 Å

Secondary structure (DSSP, 8-state):
-B-TTT--B----HHHHHHHHHTS---TT---SS-HHHHHHHHHHHHHHHHHHHHTTS-TTT--HHHHHHHHHHHHHTT-HHHHHHHHHHHHHHH-